Protein AF-A0A9W8E6F4-F1 (afdb_monomer)

Organism: NCBI:txid1520584

Structure (mmCIF, N/CA/C/O backbone):
data_AF-A0A9W8E6F4-F1
#
_entry.id   AF-A0A9W8E6F4-F1
#
loop_
_atom_site.group_PDB
_atom_site.id
_atom_site.type_symbol
_atom_site.label_atom_id
_atom_site.label_alt_id
_atom_site.label_comp_id
_atom_site.label_asym_id
_atom_site.label_entity_id
_atom_site.label_seq_id
_atom_site.pdbx_PDB_ins_code
_atom_site.Cartn_x
_atom_site.Cartn_y
_atom_site.Cartn_z
_atom_site.occupancy
_atom_site.B_iso_or_equiv
_atom_site.auth_seq_id
_atom_site.auth_comp_id
_atom_site.auth_asym_id
_atom_site.auth_atom_id
_atom_site.pdbx_PDB_model_num
ATOM 1 N N . MET A 1 1 ? -51.670 -19.126 -24.604 1.00 43.16 1 MET A N 1
ATOM 2 C CA . MET A 1 1 ? -50.324 -19.658 -24.306 1.00 43.16 1 MET A CA 1
ATOM 3 C C . MET A 1 1 ? -49.717 -18.773 -23.233 1.00 43.16 1 MET A C 1
ATOM 5 O O . MET A 1 1 ? -49.329 -17.655 -23.535 1.00 43.16 1 MET A O 1
ATOM 9 N N . ALA A 1 2 ? -49.780 -19.216 -21.978 1.00 41.69 2 ALA A N 1
ATOM 10 C CA . ALA A 1 2 ? -49.236 -18.493 -20.834 1.00 41.69 2 ALA A CA 1
ATOM 11 C C . ALA A 1 2 ? -47.774 -18.916 -20.636 1.00 41.69 2 ALA A C 1
ATOM 13 O O . ALA A 1 2 ? -47.495 -20.110 -20.537 1.00 41.69 2 ALA A O 1
ATOM 14 N N . PHE A 1 3 ? -46.856 -17.951 -20.628 1.00 46.19 3 PHE A N 1
ATOM 15 C CA . PHE A 1 3 ? -45.480 -18.166 -20.183 1.00 46.19 3 PHE A CA 1
ATOM 16 C C . PHE A 1 3 ? -45.469 -18.186 -18.646 1.00 46.19 3 PHE A C 1
ATOM 18 O O . PHE A 1 3 ? -46.083 -17.300 -18.049 1.00 46.19 3 PHE A O 1
ATOM 25 N N . PRO A 1 4 ? -44.836 -19.181 -18.002 1.00 51.59 4 PRO A N 1
ATOM 26 C CA . PRO A 1 4 ? -44.886 -19.329 -16.558 1.00 51.59 4 PRO A CA 1
ATOM 27 C C . PRO A 1 4 ? -43.954 -18.336 -15.860 1.00 51.59 4 PRO A C 1
ATOM 29 O O . PRO A 1 4 ? -42.844 -18.061 -16.315 1.00 51.59 4 PRO A O 1
ATOM 32 N N . ASP A 1 5 ? -44.461 -17.836 -14.740 1.00 52.28 5 ASP A N 1
ATOM 33 C CA . ASP A 1 5 ? -43.845 -17.027 -13.692 1.00 52.28 5 ASP A CA 1
ATOM 34 C C . ASP A 1 5 ? -42.310 -17.113 -13.599 1.00 52.28 5 ASP A C 1
ATOM 36 O O . ASP A 1 5 ? -41.740 -17.994 -12.947 1.00 52.28 5 ASP A O 1
ATOM 40 N N . SER A 1 6 ? -41.615 -16.125 -14.172 1.00 51.97 6 SER A N 1
ATOM 41 C CA . SER A 1 6 ? -40.239 -15.824 -13.784 1.00 51.97 6 SER A CA 1
ATOM 42 C C . SER A 1 6 ? -40.268 -15.263 -12.362 1.00 51.97 6 SER A C 1
ATOM 44 O O . SER A 1 6 ? -40.628 -14.104 -12.145 1.00 51.97 6 SER A O 1
ATOM 46 N N . GLN A 1 7 ? -39.943 -16.130 -11.406 1.00 48.94 7 GLN A N 1
ATOM 47 C CA . GLN A 1 7 ? -39.882 -15.866 -9.976 1.00 48.94 7 GLN A CA 1
ATOM 48 C C . GLN A 1 7 ? -39.357 -14.463 -9.648 1.00 48.94 7 GLN A C 1
ATOM 50 O O . GLN A 1 7 ? -38.184 -14.141 -9.842 1.00 48.94 7 GLN A O 1
ATOM 55 N N . GLN A 1 8 ? -40.241 -13.642 -9.088 1.00 50.94 8 GLN A N 1
ATOM 56 C CA . GLN A 1 8 ? -39.875 -12.411 -8.408 1.00 50.94 8 GLN A CA 1
ATOM 57 C C . GLN A 1 8 ? -39.101 -12.780 -7.134 1.00 50.94 8 GLN A C 1
ATOM 59 O O . GLN A 1 8 ? -39.687 -13.072 -6.094 1.00 50.94 8 GLN A O 1
ATOM 64 N N . LEU A 1 9 ? -37.769 -12.805 -7.216 1.00 56.72 9 LEU A N 1
ATOM 65 C CA . LEU A 1 9 ? -36.907 -12.898 -6.038 1.00 56.72 9 LEU A CA 1
ATOM 66 C C . LEU A 1 9 ? -37.159 -11.674 -5.135 1.00 56.72 9 LEU A C 1
ATOM 68 O O . LEU A 1 9 ? -37.142 -10.542 -5.628 1.00 56.72 9 LEU A O 1
ATOM 72 N N . PRO A 1 10 ? -37.378 -11.853 -3.818 1.00 51.38 10 PRO A N 1
ATOM 73 C CA . PRO A 1 10 ? -37.620 -10.741 -2.912 1.00 51.38 10 PRO A CA 1
ATOM 74 C C . PRO A 1 10 ? -36.396 -9.812 -2.878 1.00 51.38 10 PRO A C 1
ATOM 76 O O . PRO A 1 10 ? -35.337 -10.144 -2.343 1.00 51.38 10 PRO A O 1
ATOM 79 N N . SER A 1 11 ? -36.572 -8.603 -3.419 1.00 60.28 11 SER A N 1
ATOM 80 C CA . SER A 1 11 ? -35.565 -7.538 -3.597 1.00 60.28 11 SER A CA 1
ATOM 81 C C . SER A 1 11 ? -34.856 -7.078 -2.317 1.00 60.28 11 SER A C 1
ATOM 83 O O . SER A 1 11 ? -33.905 -6.303 -2.366 1.00 60.28 11 SER A O 1
ATOM 85 N N . ARG A 1 12 ? -35.301 -7.566 -1.159 1.00 55.12 12 ARG A N 1
ATOM 86 C CA . ARG A 1 12 ? -34.804 -7.202 0.170 1.00 55.12 12 ARG A CA 1
ATOM 87 C C . ARG A 1 12 ? -33.613 -8.058 0.618 1.00 55.12 12 ARG A C 1
ATOM 89 O O . ARG A 1 12 ? -32.925 -7.671 1.553 1.00 55.12 12 ARG A O 1
ATOM 96 N N . PHE A 1 13 ? -33.353 -9.184 -0.058 1.00 55.12 13 PHE A N 1
ATOM 97 C CA . PHE A 1 13 ? -32.333 -10.168 0.341 1.00 55.12 13 PHE A CA 1
ATOM 98 C C . PHE A 1 13 ? -31.205 -10.392 -0.685 1.00 55.12 13 PHE A C 1
ATOM 100 O O . PHE A 1 13 ? -30.208 -11.024 -0.352 1.00 55.12 13 PHE A O 1
ATOM 107 N N . ALA A 1 14 ? -31.311 -9.846 -1.903 1.00 57.38 14 ALA A N 1
ATOM 108 C CA . ALA A 1 14 ? -30.268 -9.972 -2.934 1.00 57.38 14 ALA A CA 1
ATOM 109 C C . ALA A 1 14 ? -29.055 -9.046 -2.698 1.00 57.38 14 ALA A C 1
ATOM 111 O O . ALA A 1 14 ? -27.932 -9.368 -3.074 1.00 57.38 14 ALA A O 1
ATOM 112 N N . TRP A 1 15 ? -29.263 -7.902 -2.043 1.00 57.84 15 TRP A N 1
ATOM 113 C CA . TRP A 1 15 ? -28.202 -6.937 -1.740 1.00 57.84 15 TRP A CA 1
ATOM 114 C C . TRP A 1 15 ? -27.109 -7.456 -0.794 1.00 57.84 15 TRP A C 1
ATOM 116 O O . TRP A 1 15 ? -25.936 -7.247 -1.110 1.00 57.84 15 TRP A O 1
ATOM 126 N N . PRO A 1 16 ? -27.418 -8.143 0.327 1.00 63.91 16 PRO A N 1
ATOM 127 C CA . PRO A 1 16 ? -26.370 -8.644 1.211 1.00 63.91 16 PRO A CA 1
ATOM 128 C C . PRO A 1 16 ? -25.529 -9.747 0.560 1.00 63.91 16 PRO A C 1
ATOM 130 O O . PRO A 1 16 ? -24.318 -9.750 0.746 1.00 63.91 16 PRO A O 1
ATOM 133 N N . SER A 1 17 ? -26.117 -10.641 -0.243 1.00 65.75 17 SER A N 1
ATOM 134 C CA . SER A 1 17 ? -25.362 -11.709 -0.911 1.00 65.75 17 SER A CA 1
ATOM 135 C C . SER A 1 17 ? -24.498 -11.185 -2.059 1.00 65.75 17 SER A C 1
ATOM 137 O O . SER A 1 17 ? -23.335 -11.564 -2.147 1.00 65.75 17 SER A O 1
ATOM 139 N N . LEU A 1 18 ? -24.997 -10.252 -2.877 1.00 69.06 18 LEU A N 1
ATOM 140 C CA . LEU A 1 18 ? -24.208 -9.618 -3.943 1.00 69.06 18 LEU A CA 1
ATOM 141 C C . LEU A 1 18 ? -23.058 -8.769 -3.392 1.00 69.06 18 LEU A C 1
ATOM 143 O O . LEU A 1 18 ? -21.962 -8.787 -3.948 1.00 69.06 18 LEU A O 1
ATOM 147 N N . ALA A 1 19 ? -23.277 -8.058 -2.284 1.00 68.62 19 ALA A N 1
ATOM 148 C CA . ALA A 1 19 ? -22.223 -7.290 -1.626 1.00 68.62 19 ALA A CA 1
ATOM 149 C C . ALA A 1 19 ? -21.126 -8.198 -1.044 1.00 68.62 19 ALA A C 1
ATOM 151 O O . ALA A 1 19 ? -19.947 -7.853 -1.112 1.00 68.62 19 ALA A O 1
ATOM 152 N N . LEU A 1 20 ? -21.507 -9.364 -0.514 1.00 72.81 20 LEU A N 1
ATOM 153 C CA . LEU A 1 20 ? -20.591 -10.341 0.080 1.00 72.81 20 LEU A CA 1
ATOM 154 C C . LEU A 1 20 ? -19.820 -11.125 -0.995 1.00 72.81 20 LEU A C 1
ATOM 156 O O . LEU A 1 20 ? -18.615 -11.330 -0.876 1.00 72.81 20 LEU A O 1
ATOM 160 N N . SER A 1 21 ? -20.475 -11.494 -2.098 1.00 74.69 21 SER A N 1
ATOM 161 C CA . SER A 1 21 ? -19.800 -12.063 -3.270 1.00 74.69 21 SER A CA 1
ATOM 162 C C . SER A 1 21 ? -18.866 -11.046 -3.930 1.00 74.69 21 SER A C 1
ATOM 164 O O . SER A 1 21 ? -17.734 -11.384 -4.270 1.00 74.69 21 SER A O 1
ATOM 166 N N . GLY A 1 22 ? -19.297 -9.787 -4.055 1.00 77.88 22 GLY A N 1
ATOM 167 C CA . GLY A 1 22 ? -18.480 -8.703 -4.596 1.00 77.88 22 GLY A CA 1
ATOM 168 C C . GLY A 1 22 ? -17.234 -8.427 -3.752 1.00 77.88 22 GLY A C 1
ATOM 169 O O . GLY A 1 22 ? -16.142 -8.291 -4.303 1.00 77.88 22 GLY A O 1
ATOM 170 N N . SER A 1 23 ? -17.358 -8.412 -2.420 1.00 74.38 23 SER A N 1
ATOM 171 C CA . SER A 1 23 ? -16.202 -8.236 -1.535 1.00 74.38 23 SER A CA 1
ATOM 172 C C . SER A 1 23 ? -15.237 -9.422 -1.609 1.00 74.38 23 SER A C 1
ATOM 174 O O . SER A 1 23 ? -14.034 -9.202 -1.712 1.00 74.38 23 SER A O 1
ATOM 176 N N . LEU A 1 24 ? -15.731 -10.664 -1.660 1.00 77.00 24 LEU A N 1
ATOM 177 C CA . LEU A 1 24 ? -14.890 -11.857 -1.830 1.00 77.00 24 LEU A CA 1
ATOM 178 C C . LEU A 1 24 ? -14.099 -11.840 -3.144 1.00 77.00 24 LEU A C 1
ATOM 180 O O . LEU A 1 24 ? -12.912 -12.166 -3.143 1.00 77.00 24 LEU A O 1
ATOM 184 N N . MET A 1 25 ? -14.716 -11.417 -4.252 1.00 80.00 25 MET A N 1
ATOM 185 C CA . MET A 1 25 ? -14.0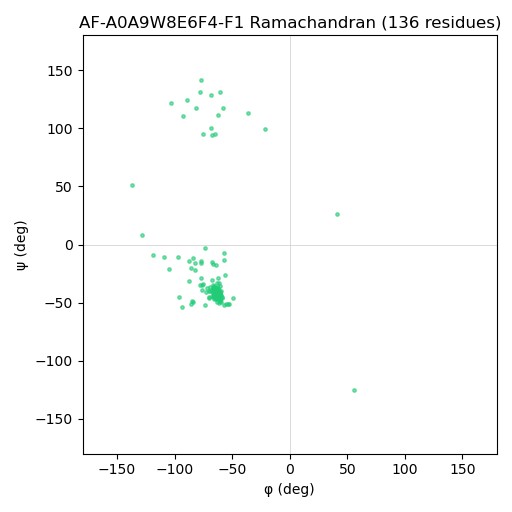15 -11.281 -5.535 1.00 80.00 25 MET A CA 1
ATOM 186 C C . MET A 1 25 ? -12.924 -10.208 -5.477 1.00 80.00 25 MET A C 1
ATOM 188 O O . MET A 1 25 ? -11.830 -10.427 -5.994 1.00 80.00 25 MET A O 1
ATOM 192 N N . MET A 1 26 ? -13.183 -9.080 -4.807 1.00 76.75 26 MET A N 1
ATOM 193 C CA . MET A 1 26 ? -12.171 -8.039 -4.599 1.00 76.75 26 MET A CA 1
ATOM 194 C C . MET A 1 26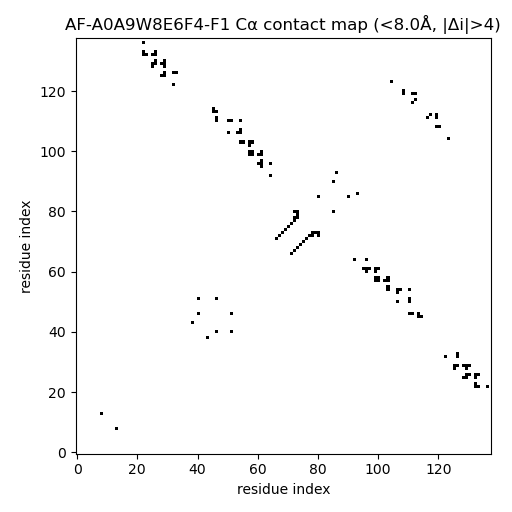 ? -11.004 -8.532 -3.742 1.00 76.75 26 MET A C 1
ATOM 196 O O . MET A 1 26 ? -9.854 -8.243 -4.063 1.00 76.75 26 MET A O 1
ATOM 200 N N . VAL A 1 27 ? -11.276 -9.309 -2.690 1.00 76.94 27 VAL A N 1
ATOM 201 C CA . VAL A 1 27 ? -10.230 -9.916 -1.854 1.00 76.94 27 VAL A CA 1
ATOM 202 C C . VAL A 1 27 ? -9.405 -10.918 -2.664 1.00 76.94 27 VAL A C 1
ATOM 204 O O . VAL A 1 27 ? -8.179 -10.863 -2.625 1.00 76.94 27 VAL A O 1
ATOM 207 N N . GLY A 1 28 ? -10.048 -11.788 -3.446 1.00 78.06 28 GLY A N 1
ATOM 208 C CA . GLY A 1 28 ? -9.351 -12.748 -4.309 1.00 78.06 28 GLY A CA 1
ATOM 209 C C . GLY A 1 28 ? -8.460 -12.070 -5.353 1.00 78.06 28 GLY A C 1
ATOM 210 O O . GLY A 1 28 ? -7.298 -12.443 -5.509 1.00 78.06 28 GLY A O 1
ATOM 211 N N . ALA A 1 29 ? -8.969 -11.025 -6.012 1.00 77.38 29 ALA A N 1
ATOM 212 C CA . ALA A 1 29 ? -8.195 -10.223 -6.958 1.00 77.38 29 ALA A CA 1
ATOM 213 C C . ALA A 1 29 ? -7.007 -9.525 -6.278 1.00 77.38 29 ALA A C 1
ATOM 215 O O . ALA A 1 29 ? -5.903 -9.525 -6.818 1.00 77.38 29 ALA A O 1
ATOM 216 N N . ALA A 1 30 ? -7.204 -8.995 -5.069 1.00 76.69 30 ALA A N 1
ATOM 217 C CA . ALA A 1 30 ? -6.144 -8.355 -4.299 1.00 76.69 30 ALA A CA 1
ATOM 218 C C . ALA A 1 30 ? -5.029 -9.334 -3.914 1.00 76.69 30 ALA A C 1
ATOM 220 O O . ALA A 1 30 ? -3.854 -8.993 -4.011 1.00 76.69 30 ALA A O 1
ATOM 221 N N . VAL A 1 31 ? -5.382 -10.559 -3.514 1.00 75.88 31 VAL A N 1
ATOM 222 C CA . VAL A 1 31 ? -4.403 -11.608 -3.192 1.00 75.88 31 VAL A CA 1
ATOM 223 C C . VAL A 1 31 ? -3.632 -12.026 -4.440 1.00 75.88 31 VAL A C 1
ATOM 225 O O . VAL A 1 31 ? -2.410 -12.122 -4.387 1.00 75.88 31 VAL A O 1
ATOM 228 N N . ALA A 1 32 ? -4.310 -12.217 -5.574 1.00 79.06 32 ALA A N 1
ATOM 229 C CA . ALA A 1 32 ? -3.647 -12.546 -6.835 1.00 79.06 32 ALA A CA 1
ATOM 230 C C . ALA A 1 32 ? -2.657 -11.449 -7.261 1.00 79.06 32 ALA A C 1
ATOM 232 O O . ALA A 1 32 ? -1.519 -11.748 -7.614 1.00 79.06 32 ALA A O 1
ATOM 233 N N . GLN A 1 33 ? -3.053 -10.179 -7.148 1.00 77.75 33 GLN A N 1
ATOM 234 C CA . GLN A 1 33 ? -2.176 -9.041 -7.431 1.00 77.75 33 GLN A CA 1
ATOM 235 C C . GLN A 1 33 ? -1.024 -8.925 -6.434 1.00 77.75 33 GLN A C 1
ATOM 237 O O . GLN A 1 33 ? 0.086 -8.592 -6.831 1.00 77.75 33 GLN A O 1
ATOM 242 N N . ALA A 1 34 ? -1.253 -9.220 -5.153 1.00 74.19 34 ALA A N 1
ATOM 243 C CA . ALA A 1 34 ? -0.190 -9.244 -4.155 1.00 74.19 34 ALA A CA 1
ATOM 244 C C . ALA A 1 34 ? 0.840 -10.341 -4.458 1.00 74.19 34 ALA A C 1
ATOM 246 O O . ALA A 1 34 ? 2.035 -10.103 -4.321 1.00 74.19 34 ALA A O 1
ATOM 247 N N . LEU A 1 35 ? 0.396 -11.519 -4.904 1.00 78.81 35 LEU A N 1
ATOM 248 C CA . LEU A 1 35 ? 1.285 -12.607 -5.315 1.00 78.81 35 LEU A CA 1
ATOM 249 C C . LEU A 1 35 ? 2.081 -12.250 -6.574 1.00 78.81 35 LEU A C 1
ATOM 251 O O . LEU A 1 35 ? 3.280 -12.515 -6.621 1.00 78.81 35 LEU A O 1
ATOM 255 N N . ASP A 1 36 ? 1.442 -11.618 -7.558 1.00 79.69 36 ASP A N 1
ATOM 256 C CA . ASP A 1 36 ? 2.108 -11.128 -8.768 1.00 79.69 36 ASP A CA 1
ATOM 257 C C . ASP A 1 36 ? 3.152 -10.049 -8.431 1.00 79.69 36 ASP A C 1
ATOM 259 O O . ASP A 1 36 ? 4.306 -10.129 -8.845 1.00 79.69 36 ASP A O 1
ATOM 263 N N . LEU A 1 37 ? 2.797 -9.104 -7.557 1.00 75.50 37 LEU A N 1
ATOM 264 C CA . LEU A 1 37 ? 3.694 -8.057 -7.071 1.00 75.50 37 LEU A CA 1
ATOM 265 C C . LEU A 1 37 ? 4.868 -8.631 -6.258 1.00 75.50 37 LEU A C 1
ATOM 267 O O . LEU A 1 37 ? 6.002 -8.196 -6.437 1.00 75.50 37 LEU A O 1
ATOM 271 N N . LEU A 1 38 ? 4.639 -9.642 -5.413 1.00 75.69 38 LEU A N 1
ATOM 272 C CA . LEU A 1 38 ? 5.712 -10.349 -4.701 1.00 75.69 38 LEU A CA 1
ATOM 273 C C . LEU A 1 38 ? 6.632 -11.110 -5.659 1.00 75.69 38 LEU A C 1
ATOM 275 O O . LEU A 1 38 ? 7.848 -11.106 -5.471 1.00 75.69 38 LEU A O 1
ATOM 279 N N . ASN A 1 39 ? 6.070 -11.735 -6.693 1.00 80.31 39 ASN A N 1
ATOM 280 C CA . ASN A 1 39 ? 6.839 -12.418 -7.726 1.00 80.31 39 ASN A CA 1
ATOM 281 C C . ASN A 1 39 ? 7.720 -11.422 -8.497 1.00 80.31 39 ASN A C 1
ATOM 283 O O . ASN A 1 39 ? 8.904 -11.688 -8.687 1.00 80.31 39 ASN A O 1
ATOM 287 N N . VAL A 1 40 ? 7.182 -10.253 -8.855 1.00 77.56 40 VAL A N 1
ATOM 288 C CA . VAL A 1 40 ? 7.928 -9.148 -9.480 1.00 77.56 40 VAL A CA 1
ATOM 289 C C . VAL A 1 40 ? 9.050 -8.644 -8.566 1.00 77.56 40 VAL A C 1
ATOM 291 O O . VAL A 1 40 ? 10.191 -8.554 -9.007 1.00 77.56 40 VAL A O 1
ATOM 294 N N . ILE A 1 41 ? 8.769 -8.399 -7.282 1.00 74.12 41 ILE A N 1
ATOM 295 C CA . ILE A 1 41 ? 9.773 -7.937 -6.305 1.00 74.12 41 ILE A CA 1
ATOM 296 C C . ILE A 1 41 ? 10.926 -8.940 -6.142 1.00 74.12 41 ILE A C 1
ATOM 298 O O . ILE A 1 41 ? 12.063 -8.531 -5.930 1.00 74.12 41 ILE A O 1
ATOM 302 N N . GLN A 1 42 ? 10.651 -10.247 -6.205 1.00 75.69 42 GLN A N 1
ATOM 303 C CA . GLN A 1 42 ? 11.667 -11.281 -5.974 1.00 75.69 42 GLN A CA 1
ATOM 304 C C . GLN A 1 42 ? 12.456 -11.681 -7.224 1.00 75.69 42 GLN A C 1
ATOM 306 O O . GLN A 1 42 ? 13.606 -12.101 -7.097 1.00 75.69 42 GLN A O 1
ATOM 311 N N . ARG A 1 43 ? 11.847 -11.626 -8.415 1.00 70.69 43 ARG A N 1
ATOM 312 C CA . ARG A 1 43 ? 12.463 -12.126 -9.657 1.00 70.69 43 ARG A CA 1
ATOM 313 C C . ARG A 1 43 ? 12.969 -11.045 -10.592 1.00 70.69 43 ARG A C 1
ATOM 315 O O . ARG A 1 43 ? 13.806 -11.365 -11.433 1.00 70.69 43 ARG A O 1
ATOM 322 N N . ASP A 1 44 ? 12.480 -9.814 -10.488 1.00 69.06 44 ASP A N 1
ATOM 323 C CA . ASP A 1 44 ? 12.829 -8.782 -11.455 1.00 69.06 44 ASP A CA 1
ATOM 324 C C . ASP A 1 44 ? 14.043 -7.966 -10.990 1.00 69.06 44 ASP A C 1
ATOM 326 O O . ASP A 1 44 ? 13.976 -7.183 -10.045 1.00 69.06 44 ASP A O 1
ATOM 330 N N . SER A 1 45 ? 15.175 -8.138 -11.679 1.00 66.00 45 SER A N 1
ATOM 331 C CA . SER A 1 45 ? 16.415 -7.401 -11.401 1.00 66.00 45 SER A CA 1
ATOM 332 C C . SER A 1 45 ? 16.369 -5.942 -11.864 1.00 66.00 45 SER A C 1
ATOM 334 O O . SER A 1 45 ? 17.354 -5.224 -11.714 1.00 66.00 45 SER A O 1
ATOM 336 N N . ARG A 1 46 ? 15.271 -5.512 -12.500 1.00 70.19 46 ARG A N 1
ATOM 337 C CA . ARG A 1 46 ? 15.074 -4.131 -12.971 1.00 70.19 46 ARG A CA 1
ATOM 338 C C . ARG A 1 46 ? 14.717 -3.164 -11.849 1.00 70.19 46 ARG A C 1
ATOM 340 O O . ARG A 1 46 ? 14.749 -1.957 -12.074 1.00 70.19 46 ARG A O 1
ATOM 347 N N . ILE A 1 47 ? 14.341 -3.679 -10.680 1.00 72.31 47 ILE A N 1
ATOM 348 C CA . ILE A 1 47 ? 13.926 -2.867 -9.543 1.00 72.31 47 ILE A CA 1
ATOM 349 C C . ILE A 1 47 ? 15.066 -2.808 -8.534 1.00 72.31 47 ILE A C 1
ATOM 351 O O . ILE A 1 47 ? 15.500 -3.829 -8.002 1.00 72.31 47 ILE A O 1
ATOM 355 N N . ASP A 1 48 ? 15.517 -1.596 -8.225 1.00 77.12 48 ASP A N 1
ATOM 356 C CA . ASP A 1 48 ? 16.498 -1.396 -7.170 1.00 77.12 48 ASP A CA 1
ATOM 357 C C . ASP A 1 48 ? 15.889 -1.709 -5.795 1.00 77.12 48 ASP A C 1
ATOM 359 O O . ASP A 1 48 ? 14.861 -1.154 -5.390 1.00 77.12 48 ASP A O 1
ATOM 363 N N . SER A 1 49 ? 16.572 -2.554 -5.019 1.00 74.62 49 SER A N 1
ATOM 364 C CA . SER A 1 49 ? 16.175 -2.929 -3.651 1.00 74.62 49 SER A CA 1
ATOM 365 C C . SER A 1 49 ? 16.007 -1.717 -2.718 1.00 74.62 49 SER A C 1
ATOM 367 O O . SER A 1 49 ? 15.228 -1.745 -1.758 1.00 74.62 49 SER A O 1
ATOM 369 N N . THR A 1 50 ? 16.710 -0.619 -3.000 1.00 78.44 50 T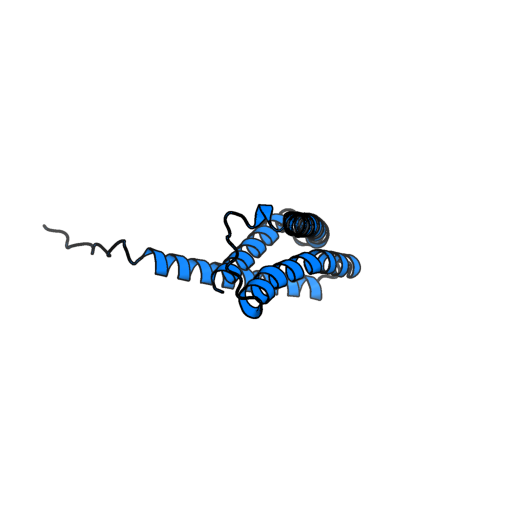HR A N 1
ATOM 370 C CA . THR A 1 50 ? 16.590 0.659 -2.285 1.00 78.44 50 THR A CA 1
ATOM 371 C C . THR A 1 50 ? 15.254 1.351 -2.553 1.00 78.44 50 THR A C 1
ATOM 373 O O . THR A 1 50 ? 14.638 1.849 -1.615 1.00 78.44 50 THR A O 1
ATOM 376 N N . LEU A 1 51 ? 14.748 1.335 -3.789 1.00 79.75 51 LEU A N 1
ATOM 377 C CA . LEU A 1 51 ? 13.441 1.914 -4.124 1.00 79.75 51 LEU A CA 1
ATOM 378 C C . LEU A 1 51 ? 12.288 1.106 -3.514 1.00 79.75 51 LEU A C 1
ATOM 380 O O . LEU A 1 51 ? 11.325 1.688 -3.006 1.00 79.75 51 LEU A O 1
ATOM 384 N N . ILE A 1 52 ? 12.416 -0.225 -3.471 1.00 79.81 52 ILE A N 1
ATOM 385 C CA . ILE A 1 52 ? 11.437 -1.106 -2.812 1.00 79.81 52 ILE A CA 1
ATOM 386 C C . ILE A 1 52 ? 11.366 -0.813 -1.310 1.00 79.81 52 ILE A C 1
ATOM 388 O O . ILE A 1 52 ? 10.279 -0.618 -0.764 1.00 79.81 52 ILE A O 1
ATOM 392 N N . SER A 1 53 ? 12.517 -0.754 -0.637 1.00 80.50 53 SER A N 1
ATOM 393 C CA . SER A 1 53 ? 12.572 -0.489 0.806 1.00 80.50 53 SER A CA 1
ATOM 394 C C . SER A 1 53 ? 12.094 0.923 1.156 1.00 80.50 53 SER A C 1
ATOM 396 O O . SER A 1 53 ? 11.374 1.095 2.144 1.00 80.50 53 SER A O 1
ATOM 398 N N . LEU A 1 54 ? 12.398 1.922 0.323 1.00 83.94 54 LEU A N 1
ATOM 399 C CA . LEU A 1 54 ? 11.892 3.285 0.487 1.00 83.94 54 LEU A CA 1
ATOM 400 C C . LEU A 1 54 ? 10.363 3.334 0.348 1.00 83.94 54 LEU A C 1
ATOM 402 O O . LEU A 1 54 ? 9.683 3.881 1.216 1.00 83.94 54 LEU A O 1
ATOM 406 N N . THR A 1 55 ? 9.819 2.685 -0.686 1.00 82.31 55 THR A N 1
ATOM 407 C CA . THR A 1 55 ? 8.370 2.597 -0.915 1.00 82.31 55 THR A CA 1
ATOM 408 C C . THR A 1 55 ? 7.671 1.910 0.257 1.00 82.31 55 THR A C 1
ATOM 410 O O . 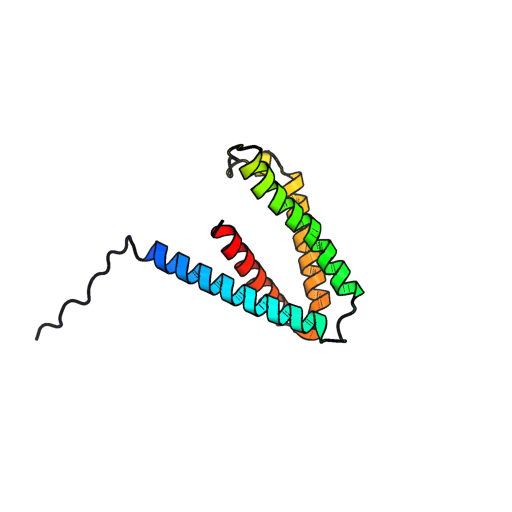THR A 1 55 ? 6.707 2.447 0.801 1.00 82.31 55 THR A O 1
ATOM 413 N N . ALA A 1 56 ? 8.191 0.770 0.723 1.00 81.06 56 ALA A N 1
ATOM 414 C CA . ALA A 1 56 ? 7.643 0.053 1.875 1.00 81.06 56 ALA A CA 1
ATOM 415 C C . ALA A 1 56 ? 7.658 0.909 3.155 1.00 81.06 56 ALA A C 1
ATOM 417 O O . ALA A 1 56 ? 6.683 0.928 3.912 1.00 81.06 56 ALA A O 1
ATOM 418 N N . THR A 1 57 ? 8.733 1.670 3.371 1.00 84.44 57 THR A N 1
ATOM 419 C CA . THR A 1 57 ? 8.875 2.547 4.542 1.00 84.44 57 THR A CA 1
ATOM 420 C C . THR A 1 57 ? 7.865 3.697 4.514 1.00 84.44 57 THR A C 1
ATOM 422 O O . THR A 1 57 ? 7.336 4.064 5.562 1.00 84.44 57 THR A O 1
ATOM 425 N N . SER A 1 58 ? 7.525 4.229 3.335 1.00 81.69 58 SER A N 1
ATOM 426 C CA . SER A 1 58 ? 6.506 5.280 3.198 1.00 81.69 58 SER A CA 1
ATOM 427 C C . SER A 1 58 ? 5.082 4.808 3.518 1.00 81.69 58 SER A C 1
ATOM 429 O O . SER A 1 58 ? 4.294 5.598 4.037 1.00 81.69 58 SER A O 1
ATOM 431 N N . PHE A 1 59 ? 4.750 3.533 3.287 1.00 80.31 59 PHE A N 1
ATOM 432 C CA . PHE A 1 59 ? 3.436 2.972 3.645 1.00 80.31 59 PHE A CA 1
ATOM 433 C C . PHE A 1 59 ? 3.318 2.549 5.116 1.00 80.31 59 PHE A C 1
ATOM 435 O O . PHE A 1 59 ? 2.210 2.483 5.653 1.00 80.31 59 PHE A O 1
ATOM 442 N N . LEU A 1 60 ? 4.439 2.302 5.795 1.00 83.06 60 LEU A N 1
ATOM 443 C CA . LEU A 1 60 ? 4.474 1.913 7.206 1.00 83.06 60 LEU A CA 1
ATOM 444 C C . LEU A 1 60 ? 3.693 2.864 8.146 1.00 83.06 60 LEU A C 1
ATOM 446 O O . LEU A 1 60 ? 2.851 2.373 8.903 1.00 83.06 60 LEU A O 1
ATOM 450 N N . PRO A 1 61 ? 3.892 4.202 8.121 1.00 81.06 61 PRO A N 1
ATOM 451 C CA . PRO A 1 61 ? 3.151 5.117 8.994 1.00 81.06 61 PRO A CA 1
ATOM 452 C C . PRO A 1 61 ? 1.643 5.114 8.716 1.00 81.06 61 PRO A C 1
ATOM 454 O O . PRO A 1 61 ? 0.855 5.246 9.652 1.00 81.06 61 PRO A O 1
ATOM 457 N N . PHE A 1 62 ? 1.232 4.914 7.461 1.00 83.88 62 PHE A N 1
ATOM 458 C CA . PHE A 1 62 ? -0.178 4.810 7.092 1.00 83.88 62 PHE A CA 1
ATOM 459 C C . PHE A 1 62 ? -0.829 3.561 7.705 1.00 83.88 62 PHE A C 1
ATOM 461 O O . PHE A 1 62 ? -1.885 3.652 8.334 1.00 83.88 62 PHE A O 1
ATOM 468 N N . ILE A 1 63 ? -0.167 2.404 7.594 1.00 82.88 63 ILE A N 1
ATOM 469 C CA . ILE A 1 63 ? -0.637 1.136 8.176 1.00 82.88 63 ILE A CA 1
ATOM 470 C C . ILE A 1 63 ? -0.703 1.232 9.705 1.00 82.88 63 ILE A C 1
ATOM 472 O O . ILE A 1 63 ? -1.691 0.810 10.308 1.00 82.88 63 ILE A O 1
ATOM 476 N N . LEU A 1 64 ? 0.312 1.828 10.337 1.00 84.19 64 LEU A N 1
ATOM 477 C CA . LEU A 1 64 ? 0.342 2.038 11.787 1.00 84.19 64 LEU A CA 1
ATOM 478 C C . LEU A 1 64 ? -0.800 2.942 12.261 1.00 84.19 64 LEU A C 1
ATOM 480 O O . LEU A 1 64 ? -1.430 2.638 13.274 1.00 84.19 64 LEU A O 1
ATOM 484 N N . LEU A 1 65 ? -1.113 4.017 11.529 1.00 82.50 65 LEU A N 1
ATOM 485 C CA . LEU A 1 65 ? -2.251 4.876 11.858 1.00 82.50 65 LEU A CA 1
ATOM 486 C C . LEU A 1 65 ? -3.588 4.148 11.702 1.00 82.50 65 LEU A C 1
ATOM 488 O O . LEU A 1 65 ? -4.447 4.259 12.577 1.00 82.50 65 LEU A O 1
ATOM 492 N N . LEU A 1 66 ? -3.765 3.383 10.622 1.00 79.88 66 LEU A N 1
ATOM 493 C CA . LEU A 1 66 ? -4.961 2.561 10.425 1.00 79.88 66 LEU A CA 1
ATOM 494 C C . LEU A 1 66 ? -5.144 1.558 11.569 1.00 79.88 66 LEU A C 1
ATOM 496 O O . LEU A 1 66 ? -6.238 1.448 12.127 1.00 79.88 66 LEU A O 1
ATOM 500 N N . ALA A 1 67 ? -4.072 0.867 11.959 1.00 80.88 67 ALA A N 1
ATOM 501 C CA . ALA A 1 67 ? -4.086 -0.054 13.089 1.00 80.88 67 ALA A CA 1
ATOM 502 C C . ALA A 1 67 ? -4.394 0.672 14.409 1.00 80.88 67 ALA A C 1
ATOM 504 O O . ALA A 1 67 ? -5.183 0.177 15.213 1.00 80.88 67 ALA A O 1
ATOM 505 N N . TYR A 1 68 ? -3.848 1.871 14.621 1.00 79.69 68 TYR A N 1
ATOM 506 C CA . TYR A 1 68 ? -4.131 2.686 15.801 1.00 79.69 68 TYR A CA 1
ATOM 507 C C . TYR A 1 68 ? -5.616 3.071 15.899 1.00 79.69 68 TYR A C 1
ATOM 509 O O . TYR A 1 68 ? -6.259 2.832 16.923 1.00 79.69 68 TYR A O 1
ATOM 517 N N . PHE A 1 69 ? -6.210 3.601 14.830 1.00 74.88 69 PHE A N 1
ATOM 518 C CA . PHE A 1 69 ? -7.628 3.969 14.852 1.00 74.88 69 PHE A CA 1
ATOM 519 C C . PHE A 1 69 ? -8.544 2.760 15.019 1.00 74.88 69 PHE A C 1
ATOM 521 O O . PHE A 1 69 ? -9.526 2.817 15.761 1.00 74.88 69 PHE A O 1
ATOM 528 N N . ARG A 1 70 ? -8.225 1.651 14.353 1.00 72.31 70 ARG A N 1
ATOM 529 C CA . ARG A 1 70 ? -9.122 0.500 14.309 1.00 72.31 70 ARG A CA 1
ATOM 530 C C . ARG A 1 70 ? -8.964 -0.433 15.507 1.00 72.31 70 ARG A C 1
ATOM 532 O O . ARG A 1 70 ? -9.955 -0.793 16.135 1.00 72.31 70 ARG A O 1
ATOM 539 N N . VAL A 1 71 ? -7.731 -0.802 15.845 1.00 74.38 71 VAL A N 1
ATOM 540 C CA . VAL A 1 71 ? -7.426 -1.757 16.922 1.00 74.38 71 VAL A CA 1
ATOM 541 C C . VAL A 1 71 ? -7.343 -1.040 18.264 1.00 74.38 71 VAL A C 1
ATOM 543 O O . VAL A 1 71 ? -8.012 -1.430 19.219 1.00 74.38 71 VAL A O 1
ATOM 546 N N . TYR A 1 72 ? -6.557 0.034 18.353 1.00 72.38 72 TYR A N 1
ATOM 547 C CA . TYR A 1 72 ? -6.320 0.686 19.640 1.00 72.38 72 TYR A CA 1
ATOM 548 C C . TYR A 1 72 ? -7.543 1.487 20.113 1.00 72.38 72 TYR A C 1
ATOM 550 O O . TYR A 1 72 ? -8.038 1.256 21.220 1.00 72.38 72 TYR A O 1
ATOM 558 N N . LEU A 1 73 ? -8.095 2.382 19.284 1.00 69.31 73 LEU A N 1
ATOM 559 C CA . LEU A 1 73 ? -9.308 3.117 19.671 1.00 69.31 73 LEU A CA 1
ATOM 560 C C . LEU A 1 73 ? -10.552 2.217 19.712 1.00 69.31 73 LEU A C 1
ATOM 562 O O . LEU A 1 73 ? -11.328 2.303 20.667 1.00 69.31 73 LEU A O 1
ATOM 566 N N . GLY A 1 74 ? -10.736 1.368 18.696 1.00 66.00 74 GLY A N 1
ATOM 567 C CA . GLY A 1 74 ? -11.927 0.527 18.570 1.00 66.00 74 GLY A CA 1
ATOM 568 C C . GLY A 1 74 ? -12.001 -0.593 19.609 1.00 66.00 74 GLY A C 1
ATOM 569 O O . GLY A 1 74 ? -13.041 -0.777 20.241 1.00 66.00 74 GLY A O 1
ATOM 570 N N . TYR A 1 75 ? -10.900 -1.319 19.826 1.00 64.50 75 TYR A N 1
ATOM 571 C CA . TYR A 1 75 ? -10.909 -2.547 20.628 1.00 64.50 75 TYR A CA 1
ATOM 572 C C . TYR A 1 75 ? -10.487 -2.320 22.083 1.00 64.50 75 TYR A C 1
ATOM 574 O O . TYR A 1 75 ? -11.146 -2.803 23.004 1.00 64.50 75 TYR A O 1
ATOM 582 N N . ILE A 1 76 ? -9.412 -1.555 22.304 1.00 64.12 76 ILE A N 1
ATOM 583 C CA . ILE A 1 76 ? -8.843 -1.353 23.647 1.00 64.12 76 ILE A CA 1
ATOM 584 C C . ILE A 1 76 ? -9.590 -0.241 24.380 1.00 64.12 76 ILE A C 1
ATOM 586 O O . ILE A 1 76 ? -10.022 -0.419 25.518 1.00 64.12 76 ILE A O 1
ATOM 590 N N . ARG A 1 77 ? -9.779 0.909 23.726 1.00 63.84 77 ARG A N 1
ATOM 591 C CA . ARG A 1 77 ? -10.379 2.082 24.374 1.00 63.84 77 ARG A CA 1
ATOM 592 C C . ARG A 1 77 ? -11.910 2.063 24.384 1.00 63.84 77 ARG A C 1
ATOM 594 O O . ARG A 1 77 ? -12.499 2.907 25.059 1.00 63.84 77 ARG A O 1
ATOM 601 N N . LYS A 1 78 ? -12.544 1.146 23.627 1.00 61.25 78 LYS A N 1
ATOM 602 C CA . LYS A 1 78 ? -14.008 1.000 23.427 1.00 61.25 78 LYS A CA 1
ATOM 603 C C . LYS A 1 78 ? -14.742 2.334 23.252 1.00 61.25 78 LYS A C 1
ATOM 605 O O . LYS A 1 78 ? -15.923 2.471 23.575 1.00 61.25 78 LYS A O 1
ATOM 610 N N . THR A 1 79 ? -14.036 3.352 22.776 1.00 58.97 79 THR A N 1
ATOM 611 C CA . THR A 1 79 ? -14.596 4.684 22.630 1.00 58.97 79 THR A CA 1
ATOM 612 C C . THR A 1 79 ? -15.378 4.643 21.331 1.00 58.97 79 THR A C 1
ATOM 614 O O . THR A 1 79 ? -14.797 4.372 20.281 1.00 58.97 79 THR A O 1
ATOM 617 N N . ARG A 1 80 ? -16.700 4.853 21.384 1.00 56.03 80 ARG A N 1
ATOM 618 C CA . ARG A 1 80 ? -17.502 4.990 20.163 1.00 56.03 80 ARG A CA 1
ATOM 619 C C . ARG A 1 80 ? -17.029 6.251 19.451 1.00 56.03 80 ARG A C 1
ATOM 621 O O . ARG A 1 80 ? -17.456 7.350 19.797 1.00 56.03 80 ARG A O 1
ATOM 628 N N . ILE A 1 81 ? -16.113 6.088 18.501 1.00 58.72 81 ILE A N 1
ATOM 629 C CA . ILE A 1 81 ? -15.715 7.167 17.607 1.00 58.72 81 ILE A CA 1
ATOM 630 C C . ILE A 1 81 ? -16.991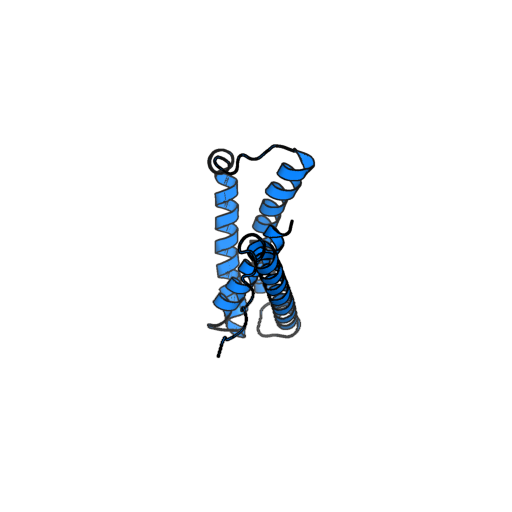 7.611 16.906 1.00 58.72 81 ILE A C 1
ATOM 632 O O . ILE A 1 81 ? -17.649 6.825 16.222 1.00 58.72 81 ILE A O 1
ATOM 636 N N . ASN A 1 82 ? -17.370 8.865 17.119 1.00 64.12 82 ASN A N 1
ATOM 637 C CA . ASN A 1 82 ? -18.431 9.454 16.334 1.00 64.12 82 ASN A CA 1
ATOM 638 C C . ASN A 1 82 ? -17.830 9.770 14.962 1.00 64.12 82 ASN A C 1
ATOM 640 O O . ASN A 1 82 ? -17.174 10.798 14.799 1.00 64.12 82 ASN A O 1
ATOM 644 N N . TRP A 1 83 ? -18.005 8.858 14.001 1.00 62.12 83 TRP A N 1
ATOM 645 C CA . TRP A 1 83 ? -17.474 8.980 12.637 1.00 62.12 83 TRP A CA 1
ATOM 646 C C . TRP A 1 83 ? -17.936 10.254 11.913 1.00 62.12 83 TRP A C 1
ATOM 648 O O . TRP A 1 83 ? -17.326 10.630 10.926 1.00 62.12 83 TRP A O 1
ATOM 658 N N . ASN A 1 84 ? -18.946 10.968 12.422 1.00 63.09 84 ASN A N 1
ATOM 659 C CA . ASN A 1 84 ? -19.336 12.279 11.894 1.00 63.09 84 ASN A CA 1
ATOM 660 C C . ASN A 1 84 ? -18.482 13.449 12.417 1.00 63.09 84 ASN A C 1
ATOM 662 O O . ASN A 1 84 ? -18.554 14.532 11.855 1.00 63.09 84 ASN A O 1
ATOM 666 N N . ARG A 1 85 ? -17.715 13.273 13.502 1.00 66.94 85 ARG A N 1
ATOM 667 C CA . ARG A 1 85 ? -16.874 14.328 14.113 1.00 66.94 85 ARG A CA 1
ATOM 668 C C . ARG A 1 85 ? -15.422 13.911 14.329 1.00 66.94 85 ARG A C 1
ATOM 670 O O . ARG A 1 85 ? -14.657 14.614 14.982 1.00 66.94 85 ARG A O 1
ATOM 677 N N . TRP A 1 86 ? -15.025 12.754 13.811 1.00 67.19 86 TRP A N 1
ATOM 678 C CA . TRP A 1 86 ? -13.660 12.251 13.953 1.00 67.19 86 TRP A CA 1
ATOM 679 C C . TRP A 1 86 ? -12.619 13.174 13.290 1.00 67.19 86 TRP A C 1
ATOM 681 O O . TRP A 1 86 ? -11.503 13.293 13.791 1.00 67.19 86 TRP A O 1
ATOM 691 N N . GLU A 1 87 ? -13.021 13.894 12.237 1.00 66.94 87 GLU A N 1
ATOM 692 C CA . GLU A 1 87 ? -12.226 14.930 11.5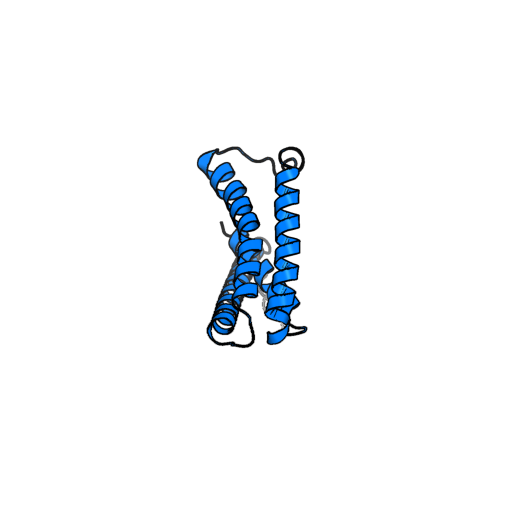67 1.00 66.94 87 GLU A CA 1
ATOM 693 C C . GLU A 1 87 ? -11.910 16.121 12.479 1.00 66.94 87 GLU A C 1
ATOM 695 O O . GLU A 1 87 ? -10.794 16.635 12.448 1.00 66.94 87 GLU A O 1
ATOM 700 N N . GLU A 1 88 ? -12.845 16.511 13.350 1.00 70.62 88 GLU A N 1
ATOM 701 C CA . GLU A 1 88 ? -12.640 17.584 14.333 1.00 70.62 88 GLU A CA 1
ATOM 702 C C . GLU A 1 88 ? -11.768 17.120 15.508 1.00 70.62 88 GLU A C 1
ATOM 704 O O . GLU A 1 88 ? -10.986 17.896 16.055 1.00 70.62 88 GLU A O 1
ATOM 709 N N . GLN A 1 89 ? -11.880 15.846 15.900 1.00 70.06 89 GLN A N 1
ATOM 710 C CA . GLN A 1 89 ? -11.152 15.293 17.048 1.00 70.06 89 GLN A CA 1
ATOM 711 C C . GLN A 1 89 ? -9.684 14.989 16.732 1.00 70.06 89 GLN A C 1
ATOM 713 O O . GLN A 1 89 ? -8.824 15.141 17.601 1.00 70.06 89 GLN A O 1
ATOM 718 N N . PHE A 1 90 ? -9.382 14.559 15.502 1.00 73.06 90 PHE A N 1
ATOM 719 C CA . PHE A 1 90 ? -8.054 14.067 15.123 1.00 73.06 90 PHE A CA 1
ATOM 720 C C . PHE A 1 90 ? -7.559 14.588 13.754 1.00 73.06 90 PHE A C 1
ATOM 722 O O . PHE A 1 90 ? -7.065 13.798 12.944 1.00 73.06 90 PHE A O 1
ATOM 729 N N . PRO A 1 91 ? -7.586 15.911 13.483 1.00 77.19 91 PRO A N 1
ATOM 730 C CA . PRO A 1 91 ? -7.271 16.460 12.157 1.00 77.19 91 PRO A CA 1
ATOM 731 C C . PRO A 1 91 ? -5.828 16.179 11.711 1.00 77.19 91 PRO A C 1
ATOM 733 O O . PRO A 1 91 ? -5.575 15.865 10.549 1.00 77.19 91 PRO A O 1
ATOM 736 N N . ARG A 1 92 ? -4.865 16.221 12.643 1.00 79.06 92 ARG A N 1
ATOM 737 C CA . ARG A 1 92 ? -3.443 15.968 12.341 1.00 79.06 92 ARG A CA 1
ATOM 738 C C . ARG A 1 92 ? -3.184 14.532 11.894 1.00 79.06 92 ARG A C 1
ATOM 740 O O . ARG A 1 92 ? -2.349 14.312 11.027 1.00 79.06 92 ARG A O 1
ATOM 747 N N . HIS A 1 93 ? -3.905 13.570 12.464 1.00 77.56 93 HIS A N 1
ATOM 748 C CA . HIS A 1 93 ? -3.734 12.157 12.135 1.00 77.56 93 HIS A CA 1
ATOM 749 C C . HIS A 1 93 ? -4.276 11.835 10.737 1.00 77.56 93 HIS A C 1
ATOM 751 O O . HIS A 1 93 ? -3.672 11.067 9.996 1.00 77.56 93 HIS A O 1
ATOM 757 N N . ILE A 1 94 ? -5.383 12.464 10.341 1.00 79.75 94 ILE A N 1
ATOM 758 C CA . ILE A 1 94 ? -5.919 12.315 8.984 1.00 79.75 94 ILE A CA 1
ATOM 759 C C . ILE A 1 94 ? -4.945 12.915 7.968 1.00 79.75 94 ILE A C 1
ATOM 761 O O . ILE A 1 94 ? -4.630 12.281 6.965 1.00 79.75 94 ILE A O 1
ATOM 765 N N . GLN A 1 95 ? -4.403 14.102 8.248 1.00 83.06 95 GLN A N 1
ATOM 766 C CA . GLN A 1 95 ? -3.425 14.741 7.367 1.00 83.06 95 GLN A CA 1
ATOM 767 C C . GLN A 1 95 ? -2.148 13.908 7.214 1.00 83.06 95 GLN A C 1
ATOM 769 O O . GLN A 1 95 ? -1.669 13.742 6.094 1.00 83.06 95 GLN A O 1
ATOM 774 N N . THR A 1 96 ? -1.609 13.337 8.297 1.00 83.69 96 THR A N 1
ATOM 775 C CA . THR A 1 96 ? -0.405 12.496 8.211 1.00 83.69 96 THR A CA 1
ATOM 776 C C . THR A 1 96 ? -0.665 11.188 7.466 1.00 83.69 96 THR A C 1
ATOM 778 O O . THR A 1 96 ? 0.171 10.771 6.661 1.00 83.69 96 THR A O 1
ATOM 781 N N . ALA A 1 97 ? -1.826 10.559 7.671 1.00 82.19 97 ALA A N 1
ATOM 782 C CA . ALA A 1 97 ? -2.238 9.381 6.911 1.00 82.19 97 ALA A CA 1
ATOM 783 C C . ALA A 1 97 ? -2.347 9.700 5.412 1.00 82.19 97 ALA A C 1
ATOM 785 O O . ALA A 1 97 ? -1.758 9.006 4.589 1.00 82.19 97 ALA A O 1
ATOM 786 N N . SER A 1 98 ? -3.027 10.787 5.053 1.00 85.06 98 SER A N 1
ATOM 787 C CA . SER A 1 98 ? -3.195 11.188 3.655 1.00 85.06 98 SER A CA 1
ATOM 788 C C . SER A 1 98 ? -1.869 11.561 2.993 1.00 85.06 98 SER A C 1
ATOM 790 O O . SER A 1 98 ? -1.603 11.121 1.879 1.00 85.06 98 SER A O 1
ATOM 792 N N . LEU A 1 99 ? -1.001 12.317 3.674 1.00 86.31 99 LEU A N 1
ATOM 793 C CA . LEU A 1 99 ? 0.313 12.689 3.138 1.00 86.31 99 LEU A CA 1
ATOM 794 C C . LEU A 1 99 ? 1.214 11.469 2.937 1.00 86.31 99 LEU A C 1
ATOM 796 O O . LEU A 1 99 ? 1.815 11.328 1.874 1.00 86.31 99 LEU A O 1
ATOM 800 N N . SER A 1 100 ? 1.282 10.571 3.924 1.00 87.06 100 SER A N 1
ATOM 801 C CA . SER A 1 100 ? 2.069 9.336 3.792 1.00 87.06 100 SER A CA 1
ATOM 802 C C . SER A 1 100 ? 1.543 8.436 2.677 1.00 87.06 100 SER A C 1
ATOM 804 O O 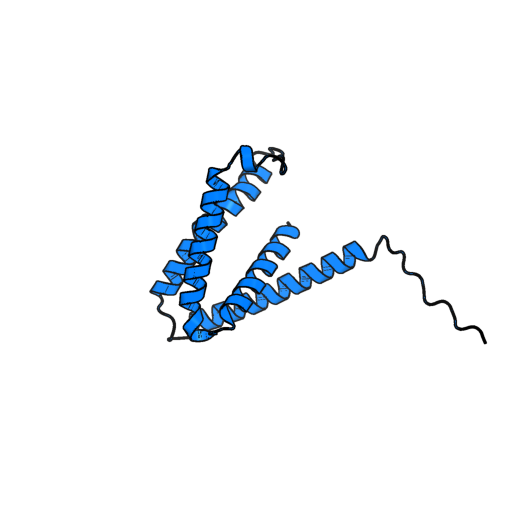. SER A 1 100 ? 2.341 7.875 1.930 1.00 87.06 100 SER A O 1
ATOM 806 N N . LEU A 1 101 ? 0.222 8.365 2.496 1.00 84.81 101 LEU A N 1
ATOM 807 C CA . LEU A 1 101 ? -0.382 7.609 1.407 1.00 84.81 101 LEU A CA 1
ATOM 808 C C . LEU A 1 101 ? -0.071 8.221 0.038 1.00 84.81 101 LEU A C 1
ATOM 810 O O . LEU A 1 101 ? 0.323 7.492 -0.863 1.00 84.81 101 LEU A O 1
ATOM 814 N N . VAL A 1 102 ? -0.186 9.542 -0.128 1.00 88.62 102 VAL A N 1
ATOM 815 C CA . VAL A 1 102 ? 0.142 10.212 -1.400 1.00 88.62 102 VAL A CA 1
ATOM 816 C C . VAL A 1 102 ? 1.619 10.025 -1.750 1.00 88.62 102 VAL A C 1
ATOM 818 O O . VAL A 1 102 ? 1.935 9.640 -2.875 1.00 88.62 102 VAL A O 1
ATOM 821 N N . ILE A 1 103 ? 2.522 10.234 -0.788 1.00 88.19 103 ILE A N 1
ATOM 822 C CA . ILE A 1 103 ? 3.964 10.033 -0.989 1.00 88.19 103 ILE A CA 1
ATOM 823 C C . ILE A 1 103 ? 4.255 8.567 -1.322 1.00 88.19 103 ILE A C 1
ATOM 825 O O . ILE A 1 103 ? 4.977 8.293 -2.278 1.00 88.19 103 ILE A O 1
ATOM 829 N N . GLY A 1 104 ? 3.655 7.628 -0.585 1.00 85.75 104 GLY A N 1
ATOM 830 C CA . GLY A 1 104 ? 3.798 6.195 -0.832 1.00 85.75 104 GLY A CA 1
ATOM 831 C C . GLY A 1 104 ? 3.307 5.785 -2.220 1.00 85.75 104 GLY A C 1
ATOM 832 O O . GLY A 1 104 ? 3.986 5.024 -2.903 1.00 85.75 104 GLY A O 1
ATOM 833 N N . VAL A 1 105 ? 2.177 6.326 -2.683 1.00 86.62 105 VAL A N 1
ATOM 834 C CA . VAL A 1 105 ? 1.635 6.054 -4.025 1.00 86.62 105 VAL A CA 1
ATOM 835 C C . VAL A 1 105 ? 2.550 6.606 -5.116 1.00 86.62 105 VAL A C 1
ATOM 837 O O . VAL A 1 105 ? 2.792 5.911 -6.098 1.00 86.62 105 VAL A O 1
ATOM 840 N N . ILE A 1 106 ? 3.099 7.811 -4.949 1.00 88.25 106 ILE A N 1
ATOM 841 C CA . ILE A 1 106 ? 4.056 8.381 -5.911 1.00 88.25 106 ILE A CA 1
ATOM 842 C C . ILE A 1 106 ? 5.329 7.527 -5.969 1.00 88.25 106 ILE A C 1
ATOM 844 O O . ILE A 1 106 ? 5.798 7.202 -7.059 1.00 88.25 106 ILE A O 1
ATOM 848 N N . LEU A 1 107 ? 5.862 7.108 -4.818 1.00 85.94 107 LEU A N 1
ATOM 849 C CA . LEU A 1 107 ? 7.030 6.225 -4.761 1.00 85.94 107 LEU A CA 1
ATOM 850 C C . LEU A 1 107 ? 6.752 4.851 -5.374 1.00 85.94 107 LEU A C 1
ATOM 852 O O . LEU A 1 107 ? 7.589 4.334 -6.112 1.00 85.94 107 LEU A O 1
ATOM 856 N N . ALA A 1 108 ? 5.572 4.284 -5.126 1.00 84.19 108 ALA A N 1
ATOM 857 C CA . ALA A 1 108 ? 5.153 3.029 -5.734 1.00 84.19 108 ALA A CA 1
ATOM 858 C C . ALA A 1 108 ? 5.014 3.166 -7.251 1.00 84.19 108 ALA A C 1
ATOM 860 O O . ALA A 1 108 ? 5.470 2.291 -7.982 1.00 84.19 108 ALA A O 1
ATOM 861 N N . LEU A 1 109 ? 4.452 4.278 -7.734 1.00 86.50 109 LEU A N 1
ATOM 862 C CA . LEU A 1 109 ? 4.393 4.566 -9.162 1.00 86.50 109 LEU A CA 1
ATOM 863 C C . LEU A 1 109 ? 5.794 4.576 -9.757 1.00 86.50 109 LEU A C 1
ATOM 865 O O . LEU A 1 109 ? 6.018 3.825 -10.690 1.00 86.50 109 LEU A O 1
ATOM 869 N N . VAL A 1 110 ? 6.740 5.334 -9.197 1.00 85.56 110 VAL A N 1
ATOM 870 C CA . VAL A 1 110 ? 8.123 5.402 -9.708 1.00 85.56 110 VAL A CA 1
ATOM 871 C C . VAL A 1 110 ? 8.824 4.038 -9.661 1.00 85.56 110 VAL A C 1
ATOM 873 O O . VAL A 1 110 ? 9.493 3.666 -10.620 1.00 85.56 110 VAL A O 1
ATOM 876 N N . THR A 1 111 ? 8.639 3.278 -8.580 1.00 82.56 111 THR A 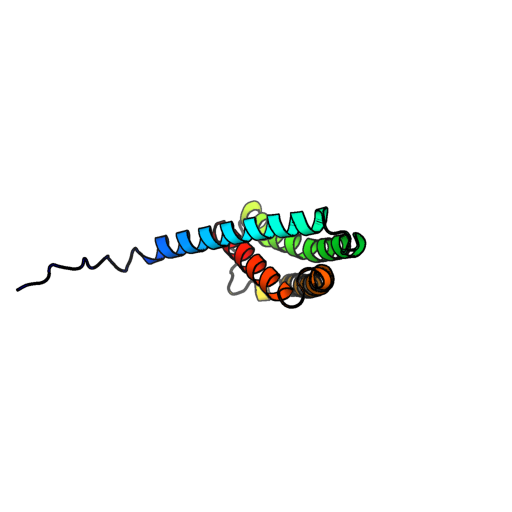N 1
ATOM 877 C CA . THR A 1 111 ? 9.302 1.979 -8.367 1.00 82.56 111 THR A CA 1
ATOM 878 C C . THR A 1 111 ? 8.786 0.895 -9.314 1.00 82.56 111 THR A C 1
ATOM 880 O O . THR A 1 111 ? 9.574 0.103 -9.824 1.00 82.56 111 THR A O 1
ATOM 883 N N . PHE A 1 112 ? 7.476 0.859 -9.577 1.00 81.62 112 PHE A N 1
ATOM 884 C CA . PHE A 1 112 ? 6.849 -0.163 -10.425 1.00 81.62 112 PHE A CA 1
ATOM 885 C C . PHE A 1 112 ? 6.643 0.284 -11.882 1.00 81.62 112 PHE A C 1
ATOM 887 O O . PHE A 1 112 ? 6.396 -0.557 -12.750 1.00 81.62 112 PHE A O 1
ATOM 894 N N . TRP A 1 113 ? 6.834 1.574 -12.186 1.00 83.62 113 TRP A N 1
ATOM 895 C CA . TRP A 1 113 ? 6.830 2.106 -13.551 1.00 83.62 113 TRP A CA 1
ATOM 896 C C . TRP A 1 113 ? 7.711 1.324 -14.538 1.00 83.62 113 TRP A C 1
ATOM 898 O O . TRP A 1 113 ? 7.225 1.032 -15.630 1.00 83.62 113 TRP A O 1
ATOM 908 N N . PRO A 1 114 ? 8.971 0.950 -14.226 1.00 80.00 114 PRO A N 1
ATOM 909 C CA . PRO A 1 114 ? 9.816 0.226 -15.181 1.00 80.00 114 PRO A CA 1
ATOM 910 C C . PRO A 1 114 ? 9.330 -1.199 -15.489 1.00 80.00 114 PRO A C 1
ATOM 912 O O . PRO A 1 114 ? 9.779 -1.785 -16.474 1.00 80.00 114 PRO A O 1
ATOM 915 N N . VAL A 1 115 ? 8.427 -1.753 -14.673 1.00 79.00 115 VAL A N 1
ATOM 916 C CA . VAL A 1 115 ? 7.888 -3.109 -14.843 1.00 79.00 115 VAL A CA 1
ATOM 917 C C . VAL A 1 115 ? 6.585 -3.074 -15.637 1.00 79.00 115 VAL A C 1
ATOM 919 O O . VAL A 1 115 ? 6.445 -3.768 -16.641 1.00 79.00 115 VAL A O 1
ATOM 922 N N . TRP A 1 116 ? 5.624 -2.259 -15.192 1.00 78.06 116 TRP A N 1
ATOM 923 C CA . TRP A 1 116 ? 4.252 -2.265 -15.718 1.00 78.06 116 TRP A CA 1
ATOM 924 C C . TRP A 1 116 ? 3.906 -1.023 -16.547 1.00 78.06 116 TRP A C 1
ATOM 926 O O . TRP A 1 116 ? 2.865 -0.986 -17.207 1.00 78.06 116 TRP A O 1
ATOM 936 N N . GLY A 1 117 ? 4.753 0.008 -16.538 1.00 83.00 117 GLY A N 1
ATOM 937 C CA . GLY A 1 117 ? 4.534 1.253 -17.272 1.00 83.00 117 GLY A CA 1
ATOM 938 C C . GLY A 1 117 ? 3.196 1.899 -16.914 1.00 83.00 117 GLY A C 1
ATOM 939 O O . GLY A 1 117 ? 2.880 2.116 -15.744 1.00 83.00 117 GLY A O 1
ATOM 940 N N . LEU A 1 118 ? 2.369 2.165 -17.927 1.00 84.75 118 LEU A N 1
ATOM 941 C CA . LEU A 1 118 ? 1.057 2.799 -17.761 1.00 84.75 118 LEU A CA 1
ATOM 942 C C . LEU A 1 118 ? 0.038 1.929 -16.994 1.00 84.75 118 LEU A C 1
ATOM 944 O O . LEU A 1 118 ? -0.953 2.458 -16.496 1.00 84.75 118 LEU A O 1
ATOM 948 N N . LEU A 1 119 ? 0.265 0.615 -16.858 1.00 82.75 119 LEU A N 1
ATOM 949 C CA . LEU A 1 119 ? -0.612 -0.261 -16.066 1.00 82.75 119 LEU A CA 1
ATOM 950 C C . LEU A 1 119 ? -0.399 -0.119 -14.551 1.00 82.75 119 LEU A C 1
ATOM 952 O O . LEU A 1 119 ? -1.265 -0.518 -13.773 1.00 82.75 119 LEU A O 1
ATOM 956 N N . THR A 1 120 ? 0.711 0.481 -14.120 1.00 83.12 120 THR A N 1
ATOM 957 C CA . THR A 1 120 ? 1.048 0.676 -12.702 1.00 83.12 120 THR A CA 1
ATOM 958 C C . THR A 1 120 ? -0.053 1.371 -11.884 1.00 83.12 120 THR A C 1
ATOM 960 O O . THR A 1 120 ? -0.457 0.819 -10.858 1.00 83.12 120 THR A O 1
ATOM 963 N N . PRO A 1 121 ? -0.607 2.532 -12.300 1.00 83.75 121 PRO A N 1
ATOM 964 C CA . PRO A 1 121 ? -1.698 3.177 -11.565 1.00 83.75 121 PRO A CA 1
ATOM 965 C C . PRO A 1 121 ? -2.959 2.310 -11.474 1.00 83.75 121 PRO A C 1
ATOM 967 O O . PRO A 1 121 ? -3.650 2.348 -10.458 1.00 83.75 121 PRO A O 1
ATOM 970 N N . PHE A 1 122 ? -3.248 1.504 -12.501 1.00 83.94 122 PHE A N 1
ATOM 971 C CA . PHE A 1 122 ? -4.393 0.595 -12.484 1.00 83.94 122 PHE A CA 1
ATOM 972 C C . PHE A 1 122 ? -4.203 -0.526 -11.454 1.00 83.94 122 PHE A C 1
ATOM 974 O O . PHE A 1 122 ? -5.104 -0.792 -10.659 1.00 83.94 122 PHE A O 1
ATOM 981 N N . TYR A 1 123 ? -3.009 -1.120 -11.399 1.00 80.00 123 TYR A N 1
ATOM 982 C CA . TYR A 1 123 ? -2.667 -2.119 -10.385 1.00 80.00 123 TYR A CA 1
ATOM 983 C C . TYR A 1 123 ? -2.757 -1.558 -8.960 1.00 80.00 123 TYR A C 1
ATOM 985 O O . TYR A 1 123 ? -3.373 -2.179 -8.095 1.00 80.00 123 TYR A O 1
ATOM 993 N N . LEU A 1 124 ? -2.210 -0.361 -8.717 1.00 82.69 124 LEU A N 1
ATOM 994 C CA . LEU A 1 124 ? -2.292 0.296 -7.406 1.00 82.69 124 LEU A CA 1
ATOM 995 C C . LEU A 1 124 ? -3.742 0.593 -7.001 1.00 82.69 124 LEU A C 1
ATOM 997 O O . LEU A 1 124 ? -4.113 0.404 -5.841 1.00 82.69 124 LEU A O 1
ATOM 1001 N N . PHE A 1 125 ? -4.578 1.006 -7.955 1.00 83.69 125 PHE A N 1
ATOM 1002 C CA . PHE A 1 125 ? -5.999 1.242 -7.719 1.00 83.69 125 PHE A CA 1
ATOM 1003 C C . PHE A 1 125 ? -6.745 -0.043 -7.338 1.00 83.69 125 PHE A C 1
ATOM 1005 O O . PHE A 1 125 ? -7.486 -0.058 -6.352 1.00 83.69 125 PHE A O 1
ATOM 1012 N N . CYS A 1 126 ? -6.521 -1.141 -8.064 1.00 81.81 126 CYS A N 1
ATOM 1013 C CA . CYS A 1 126 ? -7.107 -2.435 -7.717 1.00 81.81 126 CYS A CA 1
ATOM 1014 C C . CYS A 1 126 ? -6.658 -2.920 -6.333 1.00 81.81 126 CYS A C 1
ATOM 1016 O O . CYS A 1 126 ? -7.491 -3.391 -5.555 1.00 81.81 126 CYS A O 1
ATOM 1018 N N . MET A 1 127 ? -5.383 -2.734 -5.983 1.00 78.50 127 MET A N 1
ATOM 1019 C CA . MET A 1 127 ? -4.884 -3.086 -4.654 1.00 78.50 127 MET A CA 1
ATOM 1020 C C . MET A 1 127 ? -5.577 -2.274 -3.552 1.00 78.50 127 MET A C 1
ATOM 1022 O O . MET A 1 127 ? -5.996 -2.837 -2.539 1.00 78.50 127 MET A O 1
ATOM 1026 N N . ALA A 1 128 ? -5.766 -0.968 -3.764 1.00 80.06 128 ALA A N 1
ATOM 1027 C CA . ALA A 1 128 ? -6.475 -0.103 -2.823 1.00 80.06 128 ALA A CA 1
ATOM 1028 C C . ALA A 1 128 ? -7.931 -0.554 -2.610 1.00 80.06 128 ALA A C 1
ATOM 1030 O O . ALA A 1 128 ? -8.398 -0.617 -1.471 1.00 80.06 128 ALA A O 1
ATOM 1031 N N . LEU A 1 129 ? -8.636 -0.934 -3.681 1.00 81.12 129 LEU A N 1
ATOM 1032 C CA . LEU A 1 129 ? -9.989 -1.494 -3.586 1.00 81.12 129 LEU A CA 1
ATOM 1033 C C . LEU A 1 129 ? -10.015 -2.815 -2.812 1.00 81.12 129 LEU A C 1
ATOM 1035 O O . LEU A 1 129 ? -10.906 -3.025 -1.988 1.00 81.12 129 LEU A O 1
ATOM 1039 N N . GLY A 1 130 ? -9.018 -3.670 -3.032 1.00 76.81 130 GLY A N 1
ATOM 1040 C CA . GLY A 1 130 ? -8.804 -4.892 -2.265 1.00 76.81 130 GLY A CA 1
ATOM 1041 C C . GLY A 1 130 ? -8.702 -4.634 -0.766 1.00 76.81 130 GLY A C 1
ATOM 1042 O O . GLY A 1 130 ? -9.441 -5.223 0.024 1.00 76.81 130 GLY A O 1
ATOM 1043 N N . VAL A 1 131 ? -7.838 -3.693 -0.377 1.00 77.38 131 VAL A N 1
ATOM 1044 C CA . VAL A 1 131 ? -7.662 -3.282 1.023 1.00 77.38 131 VAL A CA 1
ATOM 1045 C C . VAL A 1 131 ? -8.974 -2.758 1.602 1.00 77.38 131 VAL A C 1
ATOM 1047 O O . VAL A 1 131 ? -9.362 -3.180 2.686 1.00 77.38 131 VAL A O 1
ATOM 1050 N N . VAL A 1 132 ? -9.710 -1.905 0.884 1.00 79.44 132 VAL A N 1
ATOM 1051 C CA . VAL A 1 132 ? -11.025 -1.414 1.336 1.00 79.44 132 VAL A CA 1
ATOM 1052 C C . VAL A 1 132 ? -12.032 -2.558 1.499 1.00 79.44 132 VAL A C 1
ATOM 1054 O O . VAL A 1 132 ? -12.795 -2.559 2.464 1.00 79.44 132 VAL A O 1
ATOM 1057 N N . GLY A 1 133 ? -12.021 -3.545 0.601 1.00 75.56 133 GLY A N 1
ATOM 1058 C CA . GLY A 1 133 ? -12.846 -4.748 0.702 1.00 75.56 133 GLY A CA 1
ATOM 1059 C C . GLY A 1 133 ? -12.560 -5.542 1.979 1.00 75.56 133 GLY A C 1
ATOM 1060 O O . GLY A 1 133 ? -13.484 -5.835 2.737 1.00 75.56 133 GLY A O 1
ATOM 1061 N N . VAL A 1 134 ? -11.283 -5.805 2.270 1.00 74.88 134 VAL A N 1
ATOM 1062 C CA . VAL A 1 134 ? -10.848 -6.464 3.516 1.00 74.88 134 VAL A CA 1
ATOM 1063 C C . VAL A 1 134 ? -11.236 -5.625 4.733 1.00 74.88 134 VAL A C 1
ATOM 1065 O O . VAL A 1 134 ? -11.810 -6.134 5.692 1.00 74.88 134 VAL A O 1
ATOM 1068 N N . LEU A 1 135 ? -10.987 -4.317 4.682 1.00 73.38 135 LEU A N 1
ATOM 1069 C CA . LEU A 1 135 ? -11.346 -3.388 5.746 1.00 73.38 135 LEU A CA 1
ATOM 1070 C C . LEU A 1 135 ? -12.862 -3.277 5.948 1.00 73.38 135 LEU A C 1
ATOM 1072 O O . LEU A 1 135 ? -13.255 -2.770 6.984 1.00 73.38 135 LEU A O 1
ATOM 1076 N N . ARG A 1 136 ? -13.727 -3.681 5.020 1.00 70.19 136 ARG A N 1
ATOM 1077 C CA . ARG A 1 136 ? -15.180 -3.725 5.264 1.00 70.19 136 ARG A CA 1
ATOM 1078 C C . ARG A 1 136 ? -15.641 -5.023 5.917 1.00 70.19 136 ARG A C 1
ATOM 1080 O O . ARG A 1 136 ? -16.742 -5.055 6.452 1.00 70.19 136 ARG A O 1
ATOM 1087 N N . LEU A 1 137 ? -14.839 -6.081 5.816 1.00 69.00 137 LEU A N 1
ATOM 1088 C CA . LEU A 1 137 ? -15.173 -7.399 6.350 1.00 69.00 137 LEU A CA 1
ATOM 1089 C C . LEU A 1 137 ? -14.997 -7.469 7.876 1.00 69.00 137 LEU A C 1
ATOM 1091 O O . LEU A 1 137 ? -15.748 -8.167 8.552 1.00 69.00 137 LEU A O 1
ATOM 1095 N N . PHE A 1 138 ? -13.990 -6.763 8.389 1.00 61.16 138 PHE A N 1
ATOM 1096 C CA . PHE A 1 138 ? -13.698 -6.619 9.818 1.00 61.16 138 PHE A CA 1
ATOM 1097 C C . PHE A 1 138 ? -14.360 -5.375 10.409 1.00 61.16 138 PHE A C 1
ATOM 1099 O O . PHE A 1 138 ? -14.388 -5.243 11.649 1.00 61.16 138 PHE A O 1
#

Mean predicted aligned error: 11.61 Å

Radius of gyration: 20.35 Å; Cα contacts (8 Å, |Δi|>4): 78; chains: 1; bounding box: 67×37×49 Å

Secondary structure (DSSP, 8-state):
-PPP------TTTHHHHHHHHHHHHHHHHHHHHHHHHHHHHHH-TTS-HHHHHHHHHHHHHHHHHHHIIIIIIIIIS-----TTTHHHH-HHHHHHHHHHHHHHHHHHHHHHHHHHGGGHHHHHHHHHHHHHHHHHH-

Nearest PDB structures (foldseek):
  4hr1-assembly1_A  TM=4.513E-01  e=3.067E+00  Pyrococcus abyssi virus 1

pLDDT: mean 74.08, std 10.46, range [41.69, 88.62]

Foldseek 3Di:
DDDDDPDPDPPVPPVVVVLVVVLVVLLVLLVVLVVVVVCCVVPPPVFDPVLVVVLVVLCVLLVVLVCCVPVVCVPVVVDPPPPVCVCVVCVPSVVSNVVSVVVSLVSQCVRCCVPQNPCSVVSVVSNVSNVVSVVVVD

Sequence (138 aa):
MAFPDSQQLPSRFAWPSLALSGSLMMVGAAVAQALDLLNVIQRDSRIDSTLISLTATSFLPFILLLAYFRVYLGYIRKTRINWNRWEEQFPRHIQTASLSLVIGVILALVTFWPVWGLLTPFYLFCMALGVVGVLRLF

InterPro domains:
  IPR033579 Transmembrane protein 128 [PF20479] (25-138)
  IPR033579 Transmembrane protein 128 [PTHR31134] (21-137)

Solvent-accessible surface a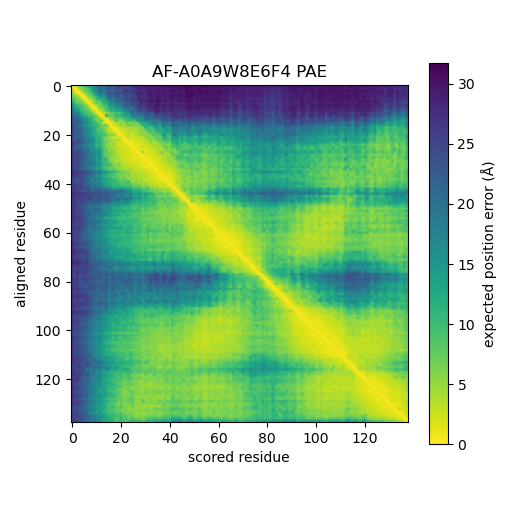rea (backbone atoms only — not comparable to full-atom values): 7778 Å² total; per-residue (Å²): 137,85,82,80,82,78,76,82,71,68,81,86,60,55,59,65,55,53,54,52,53,51,33,50,51,34,38,52,52,27,51,54,49,50,52,50,51,50,48,46,70,74,70,42,86,87,50,58,70,64,48,54,52,51,26,55,57,35,42,46,64,30,54,52,50,53,46,41,57,53,49,46,37,47,65,73,61,62,51,82,74,52,83,90,49,45,67,78,76,41,50,69,60,54,52,51,34,52,52,29,45,53,54,19,50,52,41,44,43,64,52,39,29,86,79,51,45,86,50,31,65,57,55,54,50,50,42,52,51,11,51,52,34,52,65,68,76,110